Protein AF-A0A2Z7CN98-F1 (afdb_monomer)

Mean predicted aligned error: 12.46 Å

Radius of gyration: 18.29 Å; Cα contacts (8 Å, |Δi|>4): 202; chains: 1; bounding box: 48×43×40 Å

pLDDT: mean 78.6, std 18.87, range [34.75, 95.44]

InterPro domains:
  IPR054722 Retrovirus-related Pol polyprotein from transposon TNT 1-94-like, beta-barrel domain [PF22936] (45-119)

Foldseek 3Di:
DDDPVRVVVVVVVVVVVPPPPPPQPPPPDPPDDDPDDPVNDDFDEDEDQPDPAWEDLDCPQFDPKDADPDQDWDQDSVRDTFGFGIFGWGDDPPPGIGHGYTHTNVDPHTYDHQVSVCVVQCWHWDDDPVDIDTGHDDD

Secondary structure (DSSP, 8-state):
---HHHHHHHHHHHHGGGSS-----------------TTS--PPEEEESS-SS-EES-STT-EEEEE--S--EEE-TTS-EEE--EEEEEEETTTEEEEEEEE-TT--SEEEEHHHHHHHTTEEEEE-SS-EEEEE---

Solvent-accessible surface area (backbone atoms only — not comparable to full-atom values): 8622 Å² total; per-residue (Å²): 132,81,50,74,69,55,51,52,53,51,52,51,57,64,62,62,66,76,53,94,66,76,81,77,73,76,79,83,74,79,86,75,79,73,73,75,51,98,77,82,71,67,78,59,71,41,82,28,78,86,36,83,52,33,37,28,36,60,63,88,72,46,39,82,71,42,76,43,88,56,94,52,63,46,76,44,92,88,72,48,73,45,61,38,57,27,33,16,32,34,76,44,88,99,75,52,70,49,71,66,31,32,24,25,68,89,40,92,57,28,34,39,12,43,62,48,48,30,62,78,64,50,30,45,78,49,82,52,100,89,50,69,50,77,43,74,59,82,129

Nearest PDB structures (foldseek):
  6s1u-assembly1_B  TM=5.711E-01  e=1.730E+00  Mason-Pfizer monkey virus

Organism: NCBI:txid472368

Sequence (139 aa):
MFTPTQYEQIIKLLEHGSSSIEPTVNFAGNAHNATTTPDGSSQPWILDSGANAHITGTSKNLQNLQSCNSNGSVRLPNGQFTHILSAGSLSIPSFCTLQNVLHVPDFKFNLLSISKFTKDHHCSVVFYPDFCFFQDILK

Structure (mmCIF, N/CA/C/O backbone):
data_AF-A0A2Z7CN98-F1
#
_entry.id   AF-A0A2Z7CN98-F1
#
loop_
_atom_site.group_PDB
_atom_site.id
_atom_site.type_symbol
_atom_site.label_atom_id
_atom_site.label_alt_id
_atom_site.label_comp_id
_atom_site.label_asym_id
_atom_site.label_entity_id
_atom_site.label_seq_id
_atom_site.pdbx_PDB_ins_code
_atom_site.Cartn_x
_atom_site.Cartn_y
_atom_site.Cartn_z
_atom_site.occupancy
_atom_site.B_iso_or_equiv
_atom_site.auth_seq_id
_atom_site.auth_comp_id
_atom_site.auth_asym_id
_atom_site.auth_atom_id
_atom_site.pdbx_PDB_model_num
ATOM 1 N N . MET A 1 1 ? -22.925 19.000 -15.857 1.00 68.00 1 MET A N 1
ATOM 2 C CA . MET A 1 1 ? -23.115 19.997 -14.782 1.00 68.00 1 MET A CA 1
ATOM 3 C C . MET A 1 1 ? -24.381 19.611 -14.038 1.00 68.00 1 MET A C 1
ATOM 5 O O . MET A 1 1 ? -25.357 19.295 -14.709 1.00 68.00 1 MET A O 1
ATOM 9 N N . PHE A 1 2 ? -24.347 19.527 -12.708 1.00 83.12 2 PHE A N 1
ATOM 10 C CA . PHE A 1 2 ? -25.536 19.168 -11.932 1.00 83.12 2 PHE A CA 1
ATOM 11 C C . PHE A 1 2 ? -26.589 20.274 -12.027 1.00 83.12 2 PHE A C 1
ATOM 13 O O . PHE A 1 2 ? -26.253 21.455 -12.086 1.00 83.12 2 PHE A O 1
ATOM 20 N N . THR A 1 3 ? -27.859 19.884 -12.065 1.00 94.62 3 THR A N 1
ATOM 21 C CA . THR A 1 3 ? -28.980 20.826 -11.983 1.00 94.62 3 THR A CA 1
ATOM 22 C C . THR A 1 3 ? -29.073 21.425 -10.574 1.00 94.62 3 THR A C 1
ATOM 24 O O . THR A 1 3 ? -28.604 20.800 -9.618 1.00 94.62 3 THR A O 1
ATOM 27 N N . PRO A 1 4 ? -29.722 22.592 -10.403 1.00 91.44 4 PRO A N 1
ATOM 28 C CA . PRO A 1 4 ? -29.952 23.170 -9.077 1.00 91.44 4 PRO A CA 1
ATOM 29 C C . PRO A 1 4 ? -30.621 22.182 -8.110 1.00 91.44 4 PRO A C 1
ATOM 31 O O . PRO A 1 4 ? -30.231 22.070 -6.956 1.00 91.44 4 PRO A O 1
ATOM 34 N N . THR A 1 5 ? -31.561 21.373 -8.603 1.00 91.06 5 THR A N 1
ATOM 35 C CA . THR A 1 5 ? -32.241 20.342 -7.807 1.00 91.06 5 THR A CA 1
ATOM 36 C C . THR A 1 5 ? -31.301 19.217 -7.369 1.00 91.06 5 THR A C 1
ATOM 38 O O . THR A 1 5 ? -31.387 18.755 -6.235 1.00 91.06 5 THR A O 1
ATOM 41 N N . GLN A 1 6 ? -30.384 18.787 -8.241 1.00 88.44 6 GLN A N 1
ATOM 42 C CA . GLN A 1 6 ? -29.378 17.776 -7.898 1.00 88.44 6 GLN A CA 1
ATOM 43 C C . GLN A 1 6 ? -28.376 18.299 -6.863 1.00 88.44 6 GLN A C 1
ATOM 45 O O . GLN A 1 6 ? -27.976 17.550 -5.977 1.00 88.44 6 GLN A O 1
ATOM 50 N N . TYR A 1 7 ? -28.004 19.580 -6.941 1.00 89.19 7 TYR A N 1
ATOM 51 C CA . TYR A 1 7 ? -27.153 20.221 -5.938 1.00 89.19 7 TYR A CA 1
ATOM 52 C C . TYR A 1 7 ? -27.818 20.215 -4.553 1.00 89.19 7 TYR A C 1
ATOM 54 O O . TYR A 1 7 ? -27.220 19.749 -3.587 1.00 89.19 7 TYR A O 1
ATOM 62 N N . GLU A 1 8 ? -29.089 20.611 -4.472 1.00 91.50 8 GLU A N 1
ATOM 63 C CA . GLU A 1 8 ? -29.861 20.592 -3.221 1.00 91.50 8 GLU A CA 1
ATOM 64 C C . GLU A 1 8 ? -30.009 19.181 -2.628 1.00 91.50 8 GLU A C 1
ATOM 66 O O . GLU A 1 8 ? -29.939 18.990 -1.414 1.00 91.50 8 GLU A O 1
ATOM 71 N N . GLN A 1 9 ? -30.177 18.159 -3.474 1.00 85.06 9 GLN A N 1
ATOM 72 C CA . GLN A 1 9 ? -30.220 16.765 -3.020 1.00 85.06 9 GLN A CA 1
ATOM 73 C C . GLN A 1 9 ? -28.883 16.312 -2.416 1.00 85.06 9 GLN A C 1
ATOM 75 O O . GLN A 1 9 ? -28.883 15.602 -1.410 1.00 85.06 9 GLN A O 1
ATOM 80 N N . ILE A 1 10 ? -27.754 16.744 -2.988 1.00 86.19 10 ILE A N 1
ATOM 81 C CA . ILE A 1 10 ? -26.415 16.451 -2.459 1.00 86.19 10 ILE A CA 1
ATOM 82 C C . ILE A 1 10 ? -26.206 17.144 -1.107 1.00 86.19 10 ILE A C 1
ATOM 84 O O . ILE A 1 10 ? -25.745 16.499 -0.169 1.00 86.19 10 ILE A O 1
ATOM 88 N N . ILE A 1 11 ? -26.591 18.418 -0.975 1.00 85.00 11 ILE A N 1
ATOM 89 C CA . ILE A 1 11 ? -26.494 19.154 0.296 1.00 85.00 11 ILE A CA 1
ATOM 90 C C . ILE A 1 11 ? -27.311 18.461 1.393 1.00 85.00 11 ILE A C 1
ATOM 92 O O . ILE A 1 11 ? -26.783 18.195 2.471 1.00 85.00 11 ILE A O 1
ATOM 96 N N . LYS A 1 12 ? -28.543 18.031 1.094 1.00 82.62 12 LYS A N 1
ATOM 97 C CA . LYS A 1 12 ? -29.370 17.287 2.059 1.00 82.62 12 LYS A CA 1
ATOM 98 C C . LYS A 1 12 ? -28.739 15.969 2.508 1.00 82.62 12 LYS A C 1
ATOM 100 O O . LYS A 1 12 ? -28.854 15.627 3.683 1.00 82.62 12 LYS A O 1
ATOM 105 N N . LEU A 1 13 ? -28.072 15.236 1.613 1.00 75.44 13 LEU A N 1
ATOM 106 C CA . LEU A 1 13 ? -27.356 14.000 1.962 1.00 75.44 13 LEU A CA 1
ATOM 107 C C . LEU A 1 13 ? -26.152 14.265 2.878 1.00 75.44 13 LEU A C 1
ATOM 109 O O . LEU A 1 13 ? -25.886 13.468 3.775 1.00 75.44 13 LEU A O 1
ATOM 113 N N . LEU A 1 14 ? -25.451 15.384 2.676 1.00 78.00 14 LEU A N 1
ATOM 114 C CA . LEU A 1 14 ? -24.324 15.799 3.515 1.00 78.00 14 LEU A CA 1
ATOM 115 C C . LEU A 1 14 ? -24.785 16.260 4.908 1.00 78.00 14 LEU A C 1
ATOM 117 O O . LEU A 1 14 ? -24.133 15.949 5.900 1.00 78.00 14 LEU A O 1
ATOM 121 N N . GLU A 1 15 ? -25.928 16.944 5.000 1.00 74.31 15 GLU A N 1
ATOM 122 C CA . GLU A 1 15 ? -26.483 17.453 6.264 1.00 74.31 15 GLU A CA 1
ATOM 123 C C . GLU A 1 15 ? -27.105 16.348 7.141 1.00 74.31 15 GLU A C 1
ATOM 125 O O . GLU A 1 15 ? -26.938 16.351 8.364 1.00 74.31 15 GLU A O 1
ATOM 130 N N . HIS A 1 16 ? -27.767 15.351 6.535 1.00 58.38 16 HIS A N 1
ATOM 131 C CA . HIS A 1 16 ? -28.388 14.225 7.256 1.00 58.38 16 HIS A CA 1
ATOM 132 C C . HIS A 1 16 ? -27.381 13.157 7.730 1.00 58.38 16 HIS A C 1
ATOM 134 O O . HIS A 1 16 ? -27.745 12.275 8.512 1.00 58.38 16 HIS A O 1
ATOM 140 N N . GLY A 1 17 ? -26.104 13.266 7.344 1.00 50.44 17 GLY A N 1
ATOM 141 C CA . GLY A 1 17 ? -25.006 12.443 7.870 1.00 50.44 17 GLY A CA 1
ATOM 142 C C . GLY A 1 17 ? -24.657 12.701 9.346 1.00 50.44 17 GLY A C 1
ATOM 143 O O . GLY A 1 17 ? -23.732 12.084 9.864 1.00 50.44 17 GLY A O 1
ATOM 144 N N . SER A 1 18 ? -25.390 13.592 10.026 1.00 50.78 18 SER A N 1
ATOM 145 C CA . SER A 1 18 ? -25.199 13.953 11.442 1.00 50.78 18 SER A CA 1
ATOM 146 C C . SER A 1 18 ? -26.100 13.175 12.416 1.00 50.78 18 SER A C 1
ATOM 148 O O . SER A 1 18 ? -26.162 13.511 13.598 1.00 50.78 18 SER A O 1
ATOM 150 N N . SER A 1 19 ? -26.816 12.146 11.951 1.00 44.41 19 SER A N 1
ATOM 151 C CA . SER A 1 19 ? -27.414 11.156 12.853 1.00 44.41 19 SER A CA 1
ATOM 152 C C . SER A 1 19 ? -26.356 10.108 13.200 1.00 44.41 19 SER A C 1
ATOM 154 O O . SER A 1 19 ? -25.610 9.670 12.331 1.00 44.41 19 SER A O 1
ATOM 156 N N . SER A 1 20 ? -26.258 9.746 14.479 1.00 48.06 20 SER A N 1
ATOM 157 C CA . SER A 1 20 ? -25.259 8.851 15.081 1.00 48.06 20 SER A CA 1
ATOM 158 C C . SER A 1 20 ? -25.385 7.384 14.641 1.00 48.06 20 SER A C 1
ATOM 160 O O . SER A 1 20 ? -25.428 6.474 15.468 1.00 48.06 20 SER A O 1
ATOM 162 N N . ILE A 1 21 ? -25.476 7.142 13.340 1.00 43.38 21 ILE A N 1
ATOM 163 C CA . ILE A 1 21 ? -25.206 5.849 12.740 1.00 43.38 21 ILE A CA 1
ATOM 164 C C . ILE A 1 21 ? -23.758 5.957 12.292 1.00 43.38 21 ILE A C 1
ATOM 166 O O . ILE A 1 21 ? -23.453 6.649 11.321 1.00 43.38 21 ILE A O 1
ATOM 170 N N . GLU A 1 22 ? -22.859 5.344 13.063 1.00 41.41 22 GLU A N 1
ATOM 171 C CA . GLU A 1 22 ? -21.460 5.235 12.669 1.00 41.41 22 GLU A CA 1
ATOM 172 C C . GLU A 1 22 ? -21.396 4.789 11.204 1.00 41.41 22 GLU A C 1
ATOM 174 O O . GLU A 1 22 ? -22.068 3.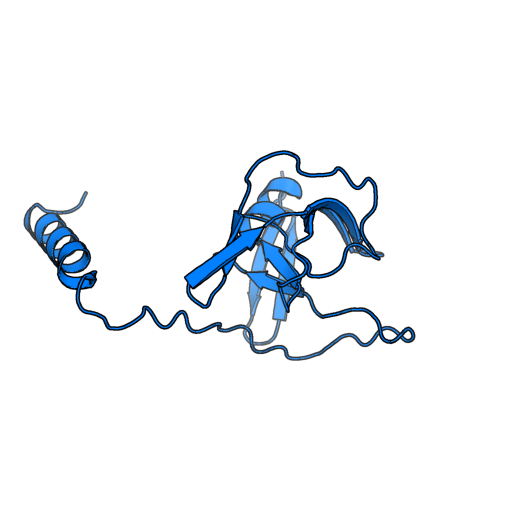811 10.844 1.00 41.41 22 GLU A O 1
ATOM 179 N N . PRO A 1 23 ? -20.631 5.481 10.339 1.00 35.59 23 PRO A N 1
ATOM 180 C CA . PRO A 1 23 ? -20.412 4.999 8.994 1.00 35.59 23 PRO A CA 1
ATOM 181 C C . PRO A 1 23 ? -19.699 3.663 9.150 1.00 35.59 23 PRO A C 1
ATOM 183 O O . PRO A 1 23 ? -18.506 3.610 9.444 1.00 35.59 23 PRO A O 1
ATOM 186 N N . THR A 1 24 ? -20.448 2.572 9.008 1.00 38.88 24 THR A N 1
ATOM 187 C CA . THR A 1 24 ? -19.867 1.241 8.960 1.00 38.88 24 THR A CA 1
ATOM 188 C C . THR A 1 24 ? -19.106 1.191 7.645 1.00 38.88 24 THR A C 1
ATOM 190 O O . THR A 1 24 ? -19.662 0.909 6.585 1.00 38.88 24 THR A O 1
ATOM 193 N N . VAL A 1 25 ? -17.829 1.564 7.695 1.00 34.97 25 VAL A N 1
ATOM 194 C CA . VAL A 1 25 ? -16.880 1.285 6.629 1.00 34.97 25 VAL A CA 1
ATOM 195 C C . VAL A 1 25 ? -16.717 -0.226 6.610 1.00 34.97 25 VAL A C 1
ATOM 197 O O . VAL A 1 25 ? -15.947 -0.802 7.375 1.00 34.97 25 VAL A O 1
ATOM 200 N N . ASN A 1 26 ? -17.517 -0.885 5.774 1.00 37.00 26 ASN A N 1
ATOM 201 C CA . ASN A 1 26 ? -17.345 -2.296 5.480 1.00 37.00 26 ASN A CA 1
ATOM 202 C C . ASN A 1 26 ? -15.958 -2.450 4.859 1.00 37.00 26 ASN A C 1
ATOM 204 O O . ASN A 1 26 ? -15.741 -2.106 3.698 1.00 37.00 26 ASN A O 1
ATOM 208 N N . PHE A 1 27 ? -15.003 -2.929 5.650 1.00 44.50 27 PHE A N 1
ATOM 209 C CA . PHE A 1 27 ? -13.733 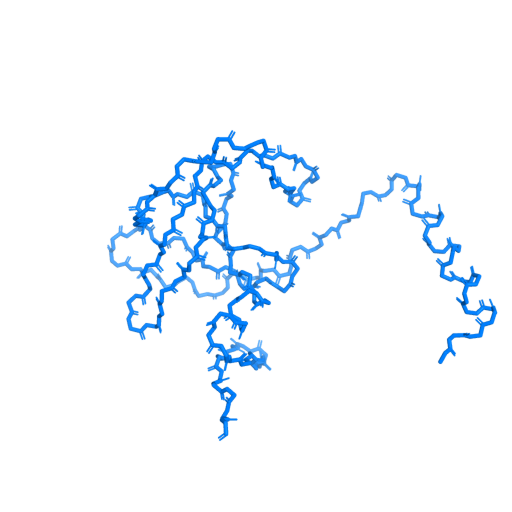-3.387 5.129 1.00 44.50 27 PHE A CA 1
ATOM 210 C C . PHE A 1 27 ? -14.019 -4.594 4.230 1.00 44.50 27 PHE A C 1
ATOM 212 O O . PHE A 1 27 ? -14.213 -5.708 4.707 1.00 44.50 27 PHE A O 1
ATOM 219 N N . ALA A 1 28 ? -14.083 -4.366 2.920 1.00 40.44 28 ALA A N 1
ATOM 220 C CA . ALA A 1 28 ? -14.288 -5.408 1.918 1.00 40.44 28 ALA A CA 1
ATOM 221 C C . ALA A 1 28 ? -12.986 -6.174 1.604 1.00 40.44 28 ALA A C 1
ATOM 223 O O . ALA A 1 28 ? -12.792 -6.653 0.491 1.00 40.44 28 ALA A O 1
ATOM 224 N N . GLY A 1 29 ? -12.058 -6.267 2.561 1.00 41.22 29 GLY A N 1
ATOM 225 C CA . GLY A 1 29 ? -10.836 -7.045 2.408 1.00 41.22 29 GLY A CA 1
ATOM 226 C C . GLY A 1 29 ? -11.064 -8.463 2.902 1.00 41.22 29 GLY A C 1
ATOM 227 O O . GLY A 1 29 ? -10.786 -8.787 4.054 1.00 41.22 29 GLY A O 1
ATOM 228 N N . ASN A 1 30 ? -11.577 -9.322 2.030 1.00 44.56 30 ASN A N 1
ATOM 229 C CA . ASN A 1 30 ? -11.600 -10.749 2.304 1.00 44.56 30 ASN A CA 1
ATOM 230 C C . ASN A 1 30 ? -10.198 -11.292 1.966 1.00 44.56 30 ASN A C 1
ATOM 232 O O . ASN A 1 30 ? -9.813 -11.370 0.800 1.00 44.56 30 ASN A O 1
ATOM 236 N N . ALA A 1 31 ? -9.379 -11.554 2.991 1.00 46.34 31 ALA A N 1
ATOM 237 C CA . ALA A 1 31 ? -7.991 -11.990 2.831 1.00 46.34 31 ALA A CA 1
ATOM 238 C C . ALA A 1 31 ? -7.942 -13.464 2.399 1.00 46.34 31 ALA A C 1
ATOM 240 O O . ALA A 1 31 ? -7.747 -14.367 3.212 1.00 46.34 31 ALA A O 1
ATOM 241 N N . HIS A 1 32 ? -8.165 -13.718 1.115 1.00 42.19 32 HIS A N 1
ATOM 242 C CA . HIS A 1 32 ? -8.002 -15.041 0.528 1.00 42.19 32 HIS A CA 1
ATOM 243 C C . HIS A 1 32 ? -6.574 -15.182 0.007 1.00 42.19 32 HIS A C 1
ATOM 245 O O . HIS A 1 32 ? -6.108 -14.348 -0.762 1.00 42.19 32 HIS A O 1
ATOM 251 N N . ASN A 1 33 ? -5.907 -16.256 0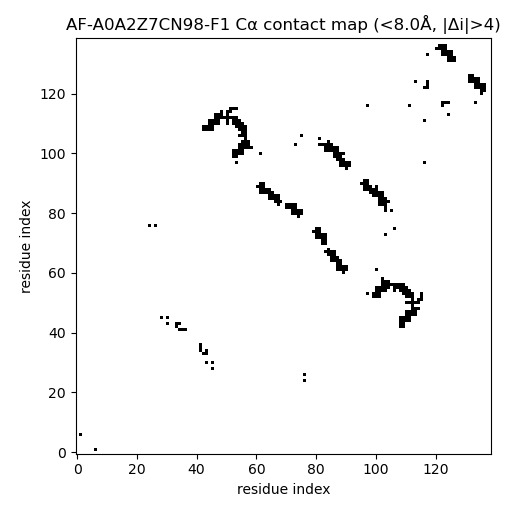.431 1.00 40.41 33 ASN A N 1
ATOM 252 C CA . ASN A 1 33 ? -4.544 -16.651 0.066 1.00 40.41 33 ASN A CA 1
ATOM 253 C C . ASN A 1 33 ? -3.444 -15.801 0.716 1.00 40.41 33 ASN A C 1
ATOM 255 O O . ASN A 1 33 ? -2.787 -14.967 0.096 1.00 40.41 33 ASN A O 1
ATOM 259 N N . ALA A 1 34 ? -3.194 -16.086 1.995 1.00 42.50 34 ALA A N 1
ATOM 260 C CA . ALA A 1 34 ? -1.929 -15.747 2.625 1.00 42.50 34 ALA A CA 1
ATOM 261 C C . ALA A 1 34 ? -0.798 -16.517 1.924 1.00 42.50 34 ALA A C 1
ATOM 263 O O . ALA A 1 34 ? -0.714 -17.740 2.033 1.00 42.50 34 ALA A O 1
ATOM 264 N N . THR A 1 35 ? 0.091 -15.813 1.226 1.00 38.72 35 THR A N 1
ATOM 265 C CA . THR A 1 35 ? 1.377 -16.381 0.815 1.00 38.72 35 THR A CA 1
ATOM 266 C C . THR A 1 35 ? 2.231 -16.524 2.071 1.00 38.72 35 THR A C 1
ATOM 268 O O . THR A 1 35 ? 2.946 -15.603 2.464 1.00 38.72 35 THR A O 1
ATOM 271 N N . THR A 1 36 ? 2.114 -17.661 2.757 1.00 34.75 36 THR A N 1
ATOM 272 C CA . THR A 1 36 ? 3.002 -18.013 3.865 1.00 34.75 36 THR A CA 1
ATOM 273 C C . THR A 1 36 ? 4.410 -18.171 3.312 1.00 34.75 36 THR A C 1
ATOM 275 O O . THR A 1 36 ? 4.721 -19.166 2.657 1.00 34.75 36 THR A O 1
ATOM 278 N N . THR A 1 37 ? 5.269 -17.183 3.554 1.00 41.94 37 THR A N 1
ATOM 279 C CA . THR A 1 37 ? 6.709 -17.393 3.432 1.00 41.94 37 THR A CA 1
ATOM 280 C C . THR A 1 37 ? 7.149 -18.373 4.532 1.00 41.94 37 THR A C 1
ATOM 282 O O . THR A 1 37 ? 6.566 -18.355 5.621 1.00 41.94 37 THR A O 1
ATOM 285 N N . PRO A 1 38 ? 8.164 -19.227 4.293 1.00 41.69 38 PRO A N 1
ATOM 286 C CA . PRO A 1 38 ? 8.618 -20.244 5.255 1.00 41.69 38 PRO A CA 1
ATOM 287 C C . PRO A 1 38 ? 9.030 -19.695 6.632 1.00 41.69 38 PRO A C 1
ATOM 289 O O . PRO A 1 38 ? 9.155 -20.458 7.581 1.00 41.69 38 PRO A O 1
ATOM 292 N N . ASP A 1 39 ? 9.219 -18.377 6.740 1.00 44.69 39 ASP A N 1
ATOM 293 C CA . ASP A 1 39 ? 9.744 -17.674 7.913 1.00 44.69 39 ASP A CA 1
ATOM 294 C C . ASP A 1 39 ? 8.652 -17.102 8.847 1.00 44.69 39 ASP A C 1
ATOM 296 O O . ASP A 1 39 ? 8.933 -16.316 9.750 1.00 44.69 39 ASP A O 1
ATOM 300 N N . GLY A 1 40 ? 7.376 -17.441 8.611 1.00 46.03 40 GLY A N 1
ATOM 301 C CA . GLY A 1 40 ? 6.266 -17.156 9.532 1.00 46.03 40 GLY A CA 1
ATOM 302 C C . GLY A 1 40 ? 5.955 -15.674 9.800 1.00 46.03 40 GLY A C 1
ATOM 303 O O . GLY A 1 40 ? 5.211 -15.376 10.732 1.00 46.03 40 GLY A O 1
ATOM 304 N N . SER A 1 41 ? 6.507 -14.733 9.024 1.00 52.34 41 SER A N 1
ATOM 305 C CA . SER A 1 41 ? 6.543 -13.309 9.406 1.00 52.34 41 SER A CA 1
ATOM 306 C C . SER A 1 41 ? 5.949 -12.313 8.401 1.00 52.34 41 SER A C 1
ATOM 308 O O . SER A 1 41 ? 5.938 -11.114 8.682 1.00 52.34 41 SER A O 1
ATOM 310 N N . SER A 1 42 ? 5.409 -12.754 7.260 1.00 61.72 42 SER A N 1
ATOM 311 C CA . SER A 1 42 ? 4.801 -11.830 6.290 1.00 61.72 42 SER A CA 1
ATOM 312 C C . SER A 1 42 ? 3.285 -11.747 6.473 1.00 61.72 42 SER A C 1
ATOM 314 O O . SER A 1 42 ? 2.552 -12.654 6.081 1.00 61.72 42 SER A O 1
ATOM 316 N N . GLN A 1 43 ? 2.800 -10.660 7.079 1.00 71.31 43 GLN A N 1
ATOM 317 C CA . GLN A 1 43 ? 1.371 -10.344 7.039 1.00 71.31 43 GLN A CA 1
ATOM 318 C C . GLN A 1 43 ? 0.955 -9.950 5.609 1.00 71.31 43 GLN A C 1
ATOM 320 O O . GLN A 1 43 ? 1.672 -9.174 4.965 1.00 71.31 43 GLN A O 1
ATOM 325 N N . PRO A 1 44 ? -0.198 -10.439 5.111 1.00 81.25 44 PRO A N 1
ATOM 326 C CA . PRO A 1 44 ? -0.659 -10.129 3.763 1.00 81.25 44 PRO A CA 1
ATOM 327 C C . PRO A 1 44 ? -0.918 -8.627 3.590 1.00 81.25 44 PRO A C 1
ATOM 329 O O . PRO A 1 44 ? -1.299 -7.932 4.535 1.00 81.25 44 PRO A O 1
ATOM 332 N N . TRP A 1 45 ? -0.715 -8.142 2.364 1.00 88.12 45 TRP A N 1
ATOM 333 C CA . TRP A 1 45 ? -1.042 -6.776 1.962 1.00 88.12 45 TRP A CA 1
ATOM 334 C C . TRP A 1 45 ? -2.454 -6.729 1.398 1.00 88.12 45 TRP A C 1
ATOM 336 O O . TRP A 1 45 ? -2.782 -7.465 0.470 1.00 88.12 45 TRP A O 1
ATOM 346 N N . ILE A 1 46 ? -3.274 -5.836 1.936 1.00 91.31 46 ILE A N 1
ATOM 347 C CA . ILE A 1 46 ? -4.577 -5.506 1.371 1.00 91.31 46 ILE A CA 1
ATOM 348 C C . ILE A 1 46 ? -4.399 -4.360 0.387 1.00 91.31 46 ILE A C 1
ATOM 350 O O . ILE A 1 46 ? -3.835 -3.319 0.724 1.00 91.31 46 ILE A O 1
ATOM 354 N N . LEU A 1 47 ? -4.898 -4.551 -0.829 1.00 92.88 47 LEU A N 1
ATOM 355 C CA . LEU A 1 47 ? -4.979 -3.493 -1.820 1.00 92.88 47 LEU A CA 1
ATOM 356 C C . LEU A 1 47 ? -6.179 -2.610 -1.481 1.00 92.88 47 LEU A C 1
ATOM 358 O O . LEU A 1 47 ? -7.311 -3.085 -1.449 1.00 92.88 47 LEU A O 1
ATOM 362 N N . ASP A 1 48 ? -5.923 -1.332 -1.229 1.00 91.38 48 ASP A N 1
ATOM 363 C CA . ASP A 1 48 ? -6.935 -0.388 -0.770 1.00 91.38 48 ASP A CA 1
ATOM 364 C C . ASP A 1 48 ? -6.962 0.849 -1.679 1.00 91.38 48 ASP A C 1
ATOM 366 O O . ASP A 1 48 ? -5.983 1.594 -1.803 1.00 91.38 48 ASP A O 1
ATOM 370 N N . SER A 1 49 ? -8.097 1.063 -2.350 1.00 92.19 49 SER A N 1
ATOM 371 C CA . SER A 1 49 ? -8.336 2.245 -3.185 1.00 92.19 49 SER A CA 1
ATOM 372 C C . SER A 1 49 ? -8.669 3.493 -2.365 1.00 92.19 49 SER A C 1
ATOM 374 O O . SER A 1 49 ? -8.501 4.602 -2.867 1.00 92.19 49 SER A O 1
ATOM 376 N N . GLY A 1 50 ? -9.148 3.324 -1.128 1.00 89.38 50 GLY A N 1
ATOM 377 C CA . GLY A 1 50 ? -9.446 4.399 -0.183 1.00 89.38 50 GLY A CA 1
ATOM 378 C C . GLY A 1 50 ? -8.226 4.869 0.613 1.00 89.38 50 GLY A C 1
ATOM 379 O O . GLY A 1 50 ? -8.225 5.986 1.130 1.00 89.38 50 GLY A O 1
ATOM 380 N N . ALA A 1 51 ? -7.163 4.064 0.677 1.00 89.06 51 ALA A N 1
ATOM 381 C CA . ALA A 1 51 ? -5.909 4.460 1.304 1.00 89.06 51 ALA A CA 1
ATOM 382 C C . ALA A 1 51 ? -5.144 5.485 0.450 1.00 89.06 51 ALA A C 1
ATOM 384 O O . ALA A 1 51 ? -4.970 5.327 -0.763 1.00 89.06 51 ALA A O 1
ATOM 385 N N . ASN A 1 52 ? -4.601 6.512 1.103 1.00 88.62 52 ASN A N 1
ATOM 386 C CA . ASN A 1 52 ? -3.734 7.524 0.487 1.00 88.62 52 ASN A CA 1
ATOM 387 C C . ASN A 1 52 ? -2.229 7.226 0.650 1.00 88.62 52 ASN A C 1
ATOM 389 O O . ASN A 1 52 ? -1.403 7.866 -0.001 1.00 88.62 52 ASN A O 1
ATOM 393 N N . ALA A 1 53 ? -1.873 6.268 1.507 1.00 91.50 53 ALA A N 1
ATOM 394 C CA . ALA A 1 53 ? -0.503 5.895 1.828 1.00 91.50 53 ALA A CA 1
ATOM 395 C C . ALA A 1 53 ? -0.368 4.377 1.993 1.00 91.50 53 ALA A C 1
ATOM 397 O O . ALA A 1 53 ? -1.341 3.682 2.288 1.00 91.50 53 ALA A O 1
ATOM 398 N N . HIS A 1 54 ? 0.849 3.864 1.809 1.00 93.81 54 HIS A N 1
ATOM 399 C CA . HIS A 1 54 ? 1.176 2.494 2.196 1.00 93.81 54 HIS A CA 1
ATOM 400 C C . HIS A 1 54 ? 1.365 2.439 3.713 1.00 93.81 54 HIS A C 1
ATOM 402 O O . HIS A 1 54 ? 2.048 3.305 4.260 1.00 93.81 54 HIS A O 1
ATOM 408 N N . ILE A 1 55 ? 0.785 1.448 4.389 1.00 92.50 55 ILE A N 1
ATOM 409 C CA . ILE A 1 55 ? 0.822 1.340 5.856 1.00 92.50 55 ILE A CA 1
ATOM 410 C C . ILE A 1 55 ? 1.242 -0.067 6.260 1.00 92.50 55 ILE A C 1
ATOM 412 O O . ILE A 1 55 ? 0.793 -1.046 5.670 1.00 92.50 55 ILE A O 1
ATOM 416 N N . THR A 1 56 ? 2.082 -0.169 7.284 1.00 91.88 56 THR A N 1
ATOM 417 C CA . THR A 1 56 ? 2.428 -1.435 7.925 1.00 91.88 56 THR A CA 1
ATOM 418 C C . THR A 1 56 ? 2.450 -1.303 9.443 1.00 91.88 56 THR A C 1
ATOM 420 O O . THR A 1 56 ? 2.866 -0.280 9.989 1.00 91.88 56 THR A O 1
ATOM 423 N N . GLY A 1 57 ? 2.045 -2.375 10.124 1.00 90.12 57 GLY A N 1
ATOM 424 C CA . GLY A 1 57 ? 2.170 -2.512 11.575 1.00 90.12 57 GLY A CA 1
ATOM 425 C C . GLY A 1 57 ? 3.591 -2.804 12.058 1.00 90.12 57 GLY A C 1
ATOM 426 O O . GLY A 1 57 ? 3.836 -2.826 13.260 1.00 90.12 57 GLY A O 1
ATOM 427 N N . THR A 1 58 ? 4.542 -3.068 11.152 1.00 88.75 58 THR A N 1
ATOM 428 C CA . THR A 1 58 ? 5.896 -3.477 11.537 1.00 88.75 58 THR A CA 1
ATOM 429 C C . THR A 1 58 ? 6.991 -2.769 10.752 1.00 88.75 58 THR A C 1
ATOM 431 O O . THR A 1 58 ? 6.980 -2.704 9.528 1.00 88.75 58 THR A O 1
ATOM 434 N N . SER A 1 59 ? 8.008 -2.294 11.466 1.00 90.12 59 SER A N 1
ATOM 435 C CA . SER A 1 59 ? 9.221 -1.730 10.873 1.00 90.12 59 SER A CA 1
ATOM 436 C C . SER A 1 59 ? 10.243 -2.779 10.428 1.00 90.12 59 SER A C 1
ATOM 438 O O . SER A 1 59 ? 11.202 -2.416 9.755 1.00 90.12 59 SER A O 1
ATOM 440 N N .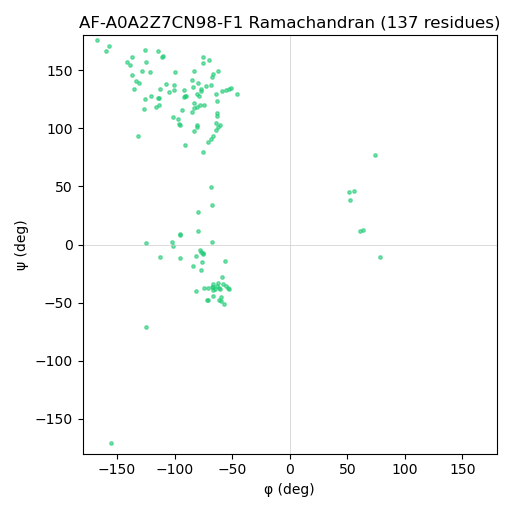 LYS A 1 60 ? 10.065 -4.065 10.776 1.00 89.50 60 LYS A N 1
ATOM 441 C CA . LYS A 1 60 ? 11.092 -5.117 10.610 1.00 89.50 60 LYS A CA 1
ATOM 442 C C . LYS A 1 60 ? 11.618 -5.257 9.181 1.00 89.50 60 LYS A C 1
ATOM 444 O O . LYS A 1 60 ? 12.797 -5.528 8.996 1.00 89.50 60 LYS A O 1
ATOM 449 N N . ASN A 1 61 ? 10.744 -5.069 8.195 1.00 85.50 61 ASN A N 1
ATOM 450 C CA . ASN A 1 61 ? 11.075 -5.228 6.778 1.00 85.50 61 ASN A CA 1
ATOM 451 C C . ASN A 1 61 ? 11.317 -3.887 6.068 1.00 85.50 61 ASN A C 1
ATOM 453 O O . ASN A 1 61 ? 11.609 -3.867 4.873 1.00 85.50 61 ASN A O 1
ATOM 457 N N . LEU A 1 62 ? 11.178 -2.765 6.781 1.00 91.56 62 LEU A N 1
ATOM 458 C CA . LEU A 1 62 ? 11.428 -1.448 6.216 1.00 91.56 62 LEU A CA 1
ATOM 459 C C . LEU A 1 62 ? 12.929 -1.169 6.175 1.00 91.56 62 LEU A C 1
ATOM 461 O O . LEU A 1 62 ? 13.678 -1.453 7.105 1.00 91.56 62 LEU A O 1
ATOM 465 N N . GLN A 1 63 ? 13.351 -0.565 5.078 1.00 93.50 63 GLN A N 1
ATOM 466 C CA . GLN A 1 63 ? 14.690 -0.044 4.855 1.00 93.50 63 GLN A CA 1
ATOM 467 C C . GLN A 1 63 ? 14.633 1.485 4.844 1.00 93.50 63 GLN A C 1
ATOM 469 O O . GLN A 1 63 ? 13.561 2.067 4.674 1.00 93.50 63 GLN A O 1
ATOM 474 N N . ASN A 1 64 ? 15.784 2.141 5.010 1.00 93.19 64 ASN A N 1
ATOM 475 C CA . ASN A 1 64 ? 15.897 3.605 4.974 1.00 93.19 64 ASN A CA 1
ATOM 476 C C . ASN A 1 64 ? 14.904 4.317 5.912 1.00 93.19 64 ASN A C 1
ATOM 478 O O . ASN A 1 64 ? 14.341 5.349 5.551 1.00 93.19 64 ASN A O 1
ATOM 482 N N . LEU A 1 65 ? 14.662 3.752 7.102 1.00 92.50 65 LEU A N 1
ATOM 483 C CA . LEU A 1 65 ? 13.705 4.313 8.052 1.00 92.50 65 LEU A CA 1
ATOM 484 C C . LEU A 1 65 ? 14.084 5.742 8.442 1.00 92.50 65 LEU A C 1
ATOM 486 O O . LEU A 1 65 ? 15.221 6.021 8.818 1.00 92.50 65 LEU A O 1
ATOM 490 N N . GLN A 1 66 ? 13.093 6.620 8.400 1.00 89.75 66 GLN A N 1
ATOM 491 C CA . GLN A 1 66 ? 13.147 7.988 8.885 1.00 89.75 66 GLN A CA 1
ATOM 492 C C . GLN A 1 66 ? 12.073 8.153 9.956 1.00 89.75 66 GLN A C 1
ATOM 494 O O . GLN A 1 66 ? 10.906 7.826 9.723 1.00 89.75 66 GLN A O 1
ATOM 499 N N . SER A 1 67 ? 12.452 8.647 11.133 1.00 87.25 67 SER A N 1
ATOM 500 C CA . SER A 1 67 ? 11.483 8.990 12.175 1.00 87.25 67 SER A CA 1
ATOM 501 C C . SER A 1 67 ? 10.585 10.124 11.690 1.00 87.25 67 SER A C 1
ATOM 503 O O . SER A 1 67 ? 11.068 11.154 11.215 1.00 87.25 67 SER A O 1
ATOM 505 N N . CYS A 1 68 ? 9.272 9.948 11.819 1.00 79.12 68 CYS A N 1
ATOM 506 C CA . CYS A 1 68 ? 8.329 11.020 11.537 1.00 79.12 68 CYS A CA 1
ATOM 507 C C . CYS A 1 68 ? 8.222 11.902 12.782 1.00 79.12 68 CYS A C 1
ATOM 509 O O . CYS A 1 68 ? 7.492 11.596 13.714 1.00 79.12 68 CYS A O 1
ATOM 511 N N . ASN A 1 69 ? 8.962 13.013 12.789 1.00 66.62 69 ASN A N 1
ATOM 512 C CA . ASN A 1 69 ? 8.889 14.014 13.862 1.00 66.62 69 ASN A CA 1
ATOM 513 C C . ASN A 1 69 ? 7.649 14.922 13.746 1.00 66.62 69 ASN A C 1
ATOM 515 O O . ASN A 1 69 ? 7.437 15.793 14.586 1.00 66.62 69 ASN A O 1
ATOM 519 N N . SER A 1 70 ? 6.863 14.779 12.676 1.00 57.22 70 SER A N 1
ATOM 520 C CA . SER A 1 70 ? 5.612 15.506 12.491 1.00 57.22 70 SER A CA 1
ATOM 521 C C . SER A 1 70 ? 4.469 14.800 13.223 1.00 57.22 70 SER A C 1
ATOM 523 O O . SER A 1 70 ? 4.436 13.575 13.294 1.00 57.22 70 SER A O 1
ATOM 525 N N . ASN A 1 71 ? 3.483 15.569 13.699 1.00 61.78 71 ASN A N 1
ATOM 526 C CA . ASN A 1 71 ? 2.229 15.084 14.306 1.00 61.78 71 ASN A CA 1
ATOM 527 C C . ASN A 1 71 ? 1.305 14.366 13.291 1.00 61.78 71 ASN A C 1
ATOM 529 O O . ASN A 1 71 ? 0.082 14.504 13.337 1.00 61.78 71 ASN A O 1
ATOM 533 N N . GLY A 1 72 ? 1.877 13.659 12.316 1.00 68.88 72 GLY A N 1
ATOM 534 C CA . GLY A 1 72 ? 1.139 12.882 11.340 1.00 68.88 72 GLY A CA 1
ATOM 535 C C . GLY A 1 72 ? 0.378 11.767 12.046 1.00 68.88 72 GLY A C 1
ATOM 536 O O . GLY A 1 72 ? 0.961 10.949 12.758 1.00 68.88 72 GLY A O 1
ATOM 537 N N . SER A 1 73 ? -0.934 11.739 11.839 1.00 76.44 73 SER A N 1
ATOM 538 C CA . SER A 1 73 ? -1.800 10.685 12.346 1.00 76.44 73 SER A CA 1
ATOM 539 C C . SER A 1 73 ? -2.522 9.999 11.198 1.00 76.44 73 SER A C 1
ATOM 541 O O . SER A 1 73 ? -2.819 10.602 10.164 1.00 76.44 73 SER A O 1
ATOM 543 N N . VAL A 1 74 ? -2.792 8.714 11.386 1.00 77.06 74 VAL A N 1
ATOM 544 C CA . VAL A 1 74 ? -3.637 7.922 10.499 1.00 77.06 74 VAL A CA 1
ATOM 545 C C . VAL A 1 74 ? -4.970 7.722 11.193 1.00 77.06 74 VAL A C 1
ATOM 547 O O . VAL A 1 74 ? -5.014 7.312 12.353 1.00 77.06 74 VAL A O 1
ATOM 550 N N . ARG A 1 75 ? -6.060 7.983 10.471 1.00 80.81 75 ARG A N 1
ATOM 551 C CA . ARG A 1 75 ? -7.399 7.612 10.919 1.00 80.81 75 ARG A CA 1
ATOM 552 C C . ARG A 1 75 ? -7.629 6.133 10.626 1.00 80.81 75 ARG A C 1
ATOM 554 O O . ARG A 1 75 ? -7.595 5.708 9.475 1.00 80.81 75 ARG A O 1
ATOM 561 N N . LEU A 1 76 ? -7.848 5.363 11.677 1.00 73.88 76 LEU A N 1
ATOM 562 C CA . LEU A 1 76 ? -8.168 3.947 11.628 1.00 73.88 76 LEU A CA 1
ATOM 563 C C . LEU A 1 76 ? -9.626 3.718 11.191 1.00 73.88 76 LEU A C 1
ATOM 565 O O . LEU A 1 76 ? -10.467 4.610 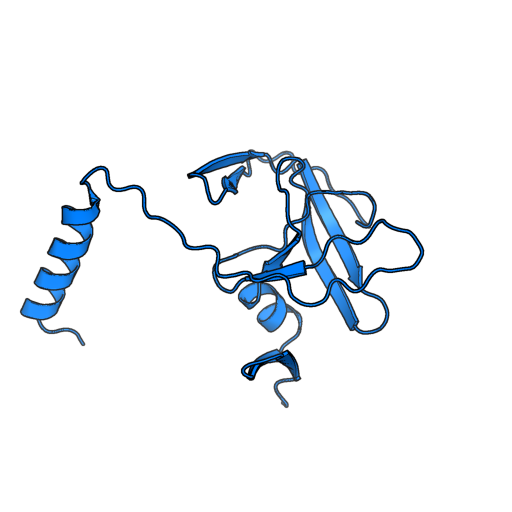11.343 1.00 73.88 76 LEU A O 1
ATOM 569 N N . PRO A 1 77 ? -9.966 2.499 10.727 1.00 63.94 77 PRO A N 1
ATOM 570 C CA . PRO A 1 77 ? -11.343 2.142 10.374 1.00 63.94 77 PRO A CA 1
ATOM 571 C C . PRO A 1 77 ? -12.345 2.286 11.527 1.00 63.94 77 PRO A C 1
ATOM 573 O O . PRO A 1 77 ? -13.510 2.572 11.292 1.00 63.94 77 PRO A O 1
ATOM 576 N N . ASN A 1 78 ? -11.891 2.139 12.776 1.00 70.25 78 ASN A N 1
ATOM 577 C CA . ASN A 1 78 ? -12.710 2.341 13.979 1.00 70.25 78 ASN A CA 1
ATOM 578 C C . ASN A 1 78 ? -12.888 3.827 14.358 1.00 70.25 78 ASN A C 1
ATOM 580 O O . ASN A 1 78 ? -13.274 4.135 15.482 1.00 70.25 78 ASN A O 1
ATOM 584 N N . GLY A 1 79 ? -12.507 4.751 13.473 1.00 72.75 79 GLY A N 1
ATOM 585 C CA . GLY A 1 79 ? -12.610 6.190 13.687 1.00 72.75 79 GLY A CA 1
ATOM 586 C C . GLY A 1 79 ? -11.519 6.798 14.570 1.00 72.75 79 GLY A C 1
ATOM 587 O O . GLY A 1 79 ? -11.401 8.023 14.580 1.00 72.75 79 GLY A O 1
ATOM 588 N N . GLN A 1 80 ? -10.702 5.994 15.258 1.00 78.31 80 GLN A N 1
ATOM 589 C CA . GLN A 1 80 ? -9.617 6.505 16.096 1.00 78.31 80 GLN A CA 1
ATOM 590 C C . GLN A 1 80 ? -8.427 6.979 15.268 1.00 78.31 80 GLN A C 1
ATOM 592 O O . GLN A 1 80 ? -8.197 6.518 14.153 1.00 78.31 80 GLN A O 1
ATOM 597 N N . PHE A 1 81 ? -7.635 7.881 15.837 1.00 81.81 81 PHE A N 1
ATOM 598 C CA . PHE A 1 81 ? -6.370 8.308 15.257 1.00 81.81 81 PHE A CA 1
ATOM 599 C C . PHE A 1 81 ? -5.218 7.601 15.961 1.00 81.81 81 PHE A C 1
ATOM 601 O O . PHE A 1 81 ? -5.200 7.500 17.184 1.00 81.81 81 PHE A O 1
ATOM 608 N N . THR A 1 82 ? -4.245 7.141 15.186 1.00 82.50 82 THR A N 1
ATOM 609 C CA . THR A 1 82 ? -2.986 6.594 15.701 1.00 82.50 82 THR A CA 1
ATOM 610 C C . THR A 1 82 ? -1.806 7.336 15.086 1.00 82.50 82 THR A C 1
ATOM 612 O O . THR A 1 82 ? -1.926 7.967 14.030 1.00 82.50 82 THR A O 1
ATOM 615 N N . HIS A 1 83 ? -0.674 7.298 15.775 1.00 84.62 83 HIS A N 1
ATOM 616 C CA . HIS A 1 83 ? 0.518 8.043 15.405 1.00 84.62 83 HIS A CA 1
ATOM 617 C C . HIS A 1 83 ? 1.356 7.273 14.387 1.00 84.62 83 HIS A C 1
ATOM 619 O O . HIS A 1 83 ? 1.537 6.058 14.479 1.00 84.62 83 HIS A O 1
ATOM 625 N N . ILE A 1 84 ? 1.916 8.012 13.435 1.00 89.31 84 ILE A N 1
ATOM 626 C CA . ILE A 1 84 ? 2.936 7.501 12.525 1.00 89.31 84 ILE A CA 1
ATOM 627 C C . ILE A 1 84 ? 4.279 7.597 13.245 1.00 89.31 84 ILE A C 1
ATOM 629 O O . ILE A 1 84 ? 4.723 8.696 13.565 1.00 89.31 84 ILE A O 1
ATOM 633 N N . LEU A 1 85 ? 4.942 6.467 13.493 1.00 88.56 85 LEU A N 1
ATOM 634 C CA . LEU A 1 85 ? 6.252 6.486 14.157 1.00 88.56 85 LEU A CA 1
ATOM 635 C C . LEU A 1 85 ? 7.388 6.799 13.184 1.00 88.56 85 LEU A C 1
ATOM 637 O O . LEU A 1 85 ? 8.342 7.507 13.507 1.00 88.56 85 LEU A O 1
ATOM 641 N N . SER A 1 86 ? 7.308 6.237 11.986 1.00 91.12 86 SER A N 1
ATOM 642 C CA . SER A 1 86 ? 8.362 6.350 10.988 1.00 91.12 86 SER A CA 1
ATOM 643 C C . SER A 1 86 ? 7.831 6.063 9.592 1.00 91.12 86 SER A C 1
ATOM 645 O O . SER A 1 86 ? 6.733 5.533 9.420 1.00 91.12 86 SER A O 1
ATOM 647 N N . ALA A 1 87 ? 8.629 6.404 8.589 1.00 93.38 87 ALA A N 1
ATOM 648 C CA . ALA A 1 87 ? 8.413 6.007 7.209 1.00 93.38 87 ALA A CA 1
ATOM 649 C C . ALA A 1 87 ? 9.688 5.378 6.644 1.00 93.38 87 ALA A C 1
ATOM 651 O O . ALA A 1 87 ? 10.792 5.734 7.051 1.00 93.38 87 ALA A O 1
ATOM 652 N N . GLY A 1 88 ? 9.548 4.445 5.710 1.00 94.38 88 GLY A N 1
ATOM 653 C CA . GLY A 1 88 ? 10.684 3.816 5.043 1.00 94.38 88 GLY A CA 1
ATOM 654 C C . GLY A 1 88 ? 10.326 3.276 3.667 1.00 94.38 88 GLY A C 1
ATOM 655 O O . GLY A 1 88 ? 9.241 3.520 3.139 1.00 94.38 88 GLY A O 1
ATOM 656 N N . SER A 1 89 ? 11.248 2.525 3.082 1.00 94.94 89 SER A N 1
ATOM 657 C CA . SER A 1 89 ? 11.059 1.814 1.820 1.00 94.94 89 SER A CA 1
ATOM 658 C C . SER A 1 89 ? 10.943 0.313 2.069 1.00 94.94 89 SER A C 1
ATOM 660 O O . SER A 1 89 ? 11.721 -0.232 2.849 1.00 94.94 89 SER A O 1
ATOM 662 N N . LEU A 1 90 ? 10.028 -0.370 1.386 1.00 93.56 90 LEU A N 1
ATOM 663 C CA . LEU A 1 90 ? 9.880 -1.824 1.459 1.00 93.56 90 LEU A CA 1
ATOM 664 C C . LEU A 1 90 ? 10.177 -2.450 0.100 1.00 93.56 90 LEU A C 1
ATOM 666 O O . LEU A 1 90 ? 9.463 -2.194 -0.867 1.00 93.56 90 LEU A O 1
ATOM 670 N N . SER A 1 91 ? 11.199 -3.299 0.040 1.00 90.44 91 SER A N 1
ATOM 671 C CA . SER A 1 91 ? 11.476 -4.106 -1.149 1.00 90.44 91 SER A CA 1
ATOM 672 C C . SER A 1 91 ? 10.613 -5.365 -1.131 1.00 90.44 91 SER A C 1
ATOM 674 O O . SER A 1 91 ? 10.674 -6.145 -0.180 1.00 90.44 91 SER A O 1
ATOM 676 N N . ILE A 1 92 ? 9.804 -5.553 -2.172 1.00 84.44 92 ILE A N 1
ATOM 677 C CA . ILE A 1 92 ? 9.021 -6.764 -2.411 1.00 84.44 92 ILE A CA 1
ATOM 678 C C . ILE A 1 92 ? 9.774 -7.574 -3.474 1.00 84.44 92 ILE A C 1
ATOM 680 O O . ILE A 1 92 ? 9.823 -7.154 -4.637 1.00 84.44 92 ILE A O 1
ATOM 684 N N . PRO A 1 93 ? 10.380 -8.719 -3.102 1.00 79.81 93 PRO A N 1
ATOM 685 C CA . PRO A 1 93 ? 11.211 -9.497 -4.011 1.00 79.81 93 PRO A CA 1
ATOM 686 C C . PRO A 1 93 ? 10.494 -9.828 -5.321 1.00 79.81 93 PRO A C 1
ATOM 688 O O . PRO A 1 93 ? 9.350 -10.277 -5.313 1.00 79.81 93 PRO A O 1
ATOM 691 N N . SER A 1 94 ? 11.191 -9.634 -6.442 1.00 79.44 94 SER A N 1
ATOM 692 C CA . SER A 1 94 ? 10.701 -9.925 -7.801 1.00 79.44 94 SER A CA 1
ATOM 693 C C . SER A 1 94 ? 9.457 -9.142 -8.243 1.00 79.44 94 SER A C 1
ATOM 695 O O . SER A 1 94 ? 8.880 -9.475 -9.275 1.00 79.44 94 SER A O 1
ATOM 697 N N . PHE A 1 95 ? 9.045 -8.114 -7.494 1.00 83.00 95 PHE A N 1
ATOM 698 C CA . PHE A 1 95 ? 7.871 -7.308 -7.820 1.00 83.00 95 PHE A CA 1
ATOM 699 C C . PHE A 1 95 ? 8.212 -5.820 -7.918 1.00 83.00 95 PHE A C 1
ATOM 701 O O . PHE A 1 95 ? 8.229 -5.267 -9.013 1.00 83.00 95 PHE A O 1
ATOM 708 N N . CYS A 1 96 ? 8.508 -5.158 -6.798 1.00 87.81 96 CYS A N 1
ATOM 709 C CA . CYS A 1 96 ? 8.744 -3.714 -6.776 1.00 87.81 96 CYS A CA 1
ATOM 710 C C . CYS A 1 96 ? 9.369 -3.253 -5.454 1.00 87.81 96 CYS A C 1
ATOM 712 O O . CYS A 1 96 ? 9.453 -4.009 -4.488 1.00 87.81 96 CYS A O 1
ATOM 714 N N . THR A 1 97 ? 9.690 -1.963 -5.367 1.00 91.69 97 THR A N 1
ATOM 715 C CA . THR A 1 97 ? 9.989 -1.297 -4.094 1.00 91.69 97 THR A CA 1
ATOM 716 C C . THR A 1 97 ? 8.910 -0.269 -3.792 1.00 91.69 97 THR A C 1
ATOM 718 O O . THR A 1 97 ? 8.750 0.688 -4.545 1.00 91.69 97 THR A O 1
ATOM 721 N N . LEU A 1 98 ? 8.211 -0.433 -2.670 1.00 94.25 98 LEU A N 1
ATOM 722 C CA . LEU A 1 98 ? 7.282 0.569 -2.159 1.00 94.25 98 LEU A CA 1
ATOM 723 C C . LEU A 1 98 ? 8.064 1.677 -1.455 1.00 94.25 98 LEU A C 1
ATOM 725 O O . LEU A 1 98 ? 8.859 1.407 -0.553 1.00 94.25 98 LEU A O 1
ATOM 729 N N . GLN A 1 99 ? 7.817 2.925 -1.841 1.00 94.19 99 GLN A N 1
ATOM 730 C CA . GLN A 1 99 ? 8.421 4.102 -1.217 1.00 94.19 99 GLN A CA 1
ATOM 731 C C . GLN A 1 99 ? 7.454 4.753 -0.228 1.00 94.19 99 GLN A C 1
ATOM 733 O O . GLN A 1 99 ? 6.241 4.770 -0.450 1.00 94.19 99 GLN A O 1
ATOM 738 N N . ASN A 1 100 ? 7.998 5.361 0.829 1.00 92.94 100 ASN A N 1
ATOM 739 C CA . ASN A 1 100 ? 7.230 6.084 1.850 1.00 92.94 100 ASN A CA 1
ATOM 740 C C . ASN A 1 100 ? 6.135 5.221 2.505 1.00 92.94 100 ASN A C 1
ATOM 742 O O . ASN A 1 100 ? 4.987 5.645 2.643 1.00 92.94 100 ASN A O 1
ATOM 746 N N . VAL A 1 101 ? 6.492 3.995 2.885 1.00 94.31 101 VAL A N 1
ATOM 747 C CA . VAL A 1 101 ? 5.640 3.107 3.677 1.00 94.31 101 VAL A CA 1
ATOM 748 C C . VAL A 1 101 ? 5.629 3.594 5.119 1.00 94.31 101 VAL A C 1
ATOM 750 O O . VAL A 1 101 ? 6.680 3.663 5.755 1.00 94.31 101 VAL A O 1
ATOM 753 N N . LEU A 1 102 ? 4.445 3.930 5.622 1.00 93.56 102 LEU A N 1
ATOM 754 C CA . LEU A 1 102 ? 4.236 4.423 6.976 1.00 93.56 102 LEU A CA 1
ATOM 755 C C . LEU A 1 102 ? 4.203 3.259 7.965 1.00 93.56 102 LEU A C 1
ATOM 757 O O . LEU A 1 102 ? 3.450 2.301 7.795 1.00 93.56 102 LEU A O 1
ATOM 761 N N . HIS A 1 103 ? 4.991 3.372 9.024 1.00 92.12 103 HIS A N 1
ATOM 762 C CA . HIS A 1 103 ? 4.978 2.451 10.145 1.00 92.12 103 HIS A CA 1
ATOM 763 C C . HIS A 1 103 ? 4.040 2.967 11.237 1.00 92.12 103 HIS A C 1
ATOM 765 O O . HIS A 1 103 ? 4.275 4.016 11.847 1.00 92.12 103 HIS A O 1
ATOM 771 N N . VAL A 1 104 ? 2.983 2.198 11.477 1.00 90.44 104 VAL A N 1
ATOM 772 C CA . VAL A 1 104 ? 1.910 2.505 12.419 1.00 90.44 104 VAL A CA 1
ATOM 773 C C . VAL A 1 104 ? 1.672 1.260 13.282 1.00 90.44 104 VAL A C 1
ATOM 775 O O . VAL A 1 104 ? 0.928 0.379 12.863 1.00 90.44 104 VAL A O 1
ATOM 778 N N . PRO A 1 105 ? 2.301 1.140 14.464 1.00 86.38 105 PRO A N 1
ATOM 779 C CA . PRO A 1 105 ? 2.328 -0.109 15.238 1.00 86.38 105 PRO A CA 1
ATOM 780 C C . PRO A 1 105 ? 0.955 -0.666 15.616 1.00 86.38 105 PRO A C 1
ATOM 782 O O . PRO A 1 105 ? 0.770 -1.880 15.660 1.00 86.38 105 PRO A O 1
ATOM 785 N N . ASP A 1 106 ? -0.018 0.214 15.865 1.00 83.69 106 ASP A N 1
ATOM 786 C CA . ASP A 1 106 ? -1.380 -0.188 16.240 1.00 83.69 106 ASP A CA 1
ATOM 787 C C . ASP A 1 106 ? -2.186 -0.723 15.043 1.00 83.69 106 ASP A C 1
ATOM 789 O O . ASP A 1 106 ? -3.310 -1.213 15.193 1.00 83.69 106 ASP A O 1
ATOM 793 N N . PHE A 1 107 ? -1.634 -0.612 13.832 1.00 82.12 107 PHE A N 1
ATOM 794 C CA . PHE A 1 107 ? -2.296 -0.995 12.600 1.00 82.12 107 PHE A CA 1
ATOM 795 C C . PHE A 1 107 ? -2.111 -2.496 12.335 1.00 82.12 107 PHE A C 1
ATOM 797 O O . PHE A 1 107 ? -1.011 -2.981 12.085 1.00 82.12 107 PHE A O 1
ATOM 804 N N . LYS A 1 108 ? -3.214 -3.251 12.378 1.00 81.00 108 LYS A N 1
ATOM 805 C CA . LYS A 1 108 ? -3.193 -4.728 12.351 1.00 81.00 108 LYS A CA 1
ATOM 806 C C . LYS A 1 108 ? -2.929 -5.360 10.980 1.00 81.00 108 LYS A C 1
ATOM 808 O O . LYS A 1 108 ? -2.690 -6.562 10.926 1.00 81.00 108 LYS A O 1
ATOM 813 N N . PHE A 1 109 ? -3.037 -4.590 9.901 1.00 84.88 109 PHE A N 1
ATOM 814 C CA . PHE A 1 109 ? -3.019 -5.089 8.525 1.00 84.88 109 PHE A CA 1
ATOM 815 C C . PHE A 1 109 ? -2.095 -4.256 7.639 1.00 84.88 109 PHE A C 1
ATOM 817 O O . PHE A 1 109 ? -2.098 -3.036 7.720 1.00 84.88 109 PHE A O 1
ATOM 824 N N . ASN A 1 110 ? -1.348 -4.869 6.728 1.00 89.94 110 ASN A N 1
ATOM 825 C CA . ASN A 1 110 ? -0.583 -4.073 5.771 1.00 89.94 110 ASN A CA 1
ATOM 826 C C . ASN A 1 110 ? -1.517 -3.534 4.679 1.00 89.94 110 ASN A C 1
ATOM 828 O O . ASN A 1 110 ? -2.298 -4.299 4.114 1.00 89.94 110 ASN A O 1
ATOM 832 N N . LEU A 1 111 ? -1.431 -2.241 4.364 1.00 92.44 111 LEU A N 1
ATOM 833 C CA . LEU A 1 111 ? -2.226 -1.607 3.310 1.00 92.44 111 LEU A CA 1
ATOM 834 C C . LEU A 1 111 ? -1.346 -1.123 2.170 1.00 92.44 111 LEU A C 1
ATOM 836 O O . LEU A 1 111 ? -0.441 -0.312 2.367 1.00 92.44 111 LEU A O 1
ATOM 840 N N . LEU A 1 112 ? -1.671 -1.550 0.954 1.00 93.88 112 LEU A N 1
ATOM 841 C CA . LEU A 1 112 ? -1.136 -0.992 -0.274 1.00 93.88 112 LEU A CA 1
ATOM 842 C C . LEU A 1 112 ? -2.140 0.027 -0.814 1.00 93.88 112 LEU A C 1
ATOM 844 O O . LEU A 1 112 ? -3.186 -0.349 -1.336 1.00 93.88 112 LEU A O 1
ATOM 848 N N . SER A 1 113 ? -1.812 1.318 -0.721 1.00 95.00 113 SER A N 1
ATOM 849 C CA . SER A 1 113 ? -2.560 2.350 -1.440 1.00 95.00 113 SER A CA 1
ATOM 850 C C . SER A 1 113 ? -2.432 2.129 -2.943 1.00 95.00 113 SER A C 1
ATOM 852 O O . SER A 1 113 ? -1.360 2.333 -3.518 1.00 95.00 113 SER A O 1
ATOM 854 N N . ILE A 1 114 ? -3.533 1.727 -3.581 1.00 95.44 114 ILE A N 1
ATOM 855 C CA . ILE A 1 114 ? -3.577 1.499 -5.031 1.00 95.44 114 ILE A CA 1
ATOM 856 C C . ILE A 1 114 ? -3.231 2.794 -5.758 1.00 95.44 114 ILE A C 1
ATOM 858 O O . ILE A 1 114 ? -2.374 2.801 -6.632 1.00 95.44 114 ILE A O 1
ATOM 862 N N . SER A 1 115 ? -3.867 3.899 -5.358 1.00 94.88 11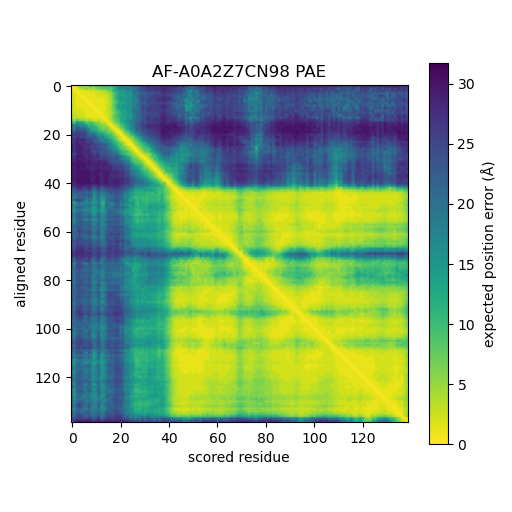5 SER A N 1
ATOM 863 C CA . SER A 1 115 ? -3.714 5.188 -6.035 1.00 94.88 115 SER A CA 1
ATOM 864 C C . SER A 1 115 ? -2.283 5.722 -5.974 1.00 94.88 115 SER A C 1
ATOM 866 O O . SER A 1 115 ? -1.822 6.342 -6.934 1.00 94.88 115 SER A O 1
ATOM 868 N N . LYS A 1 116 ? -1.575 5.483 -4.864 1.00 95.25 116 LYS A N 1
ATOM 869 C CA . LYS A 1 116 ? -0.159 5.817 -4.730 1.00 95.25 116 LYS A CA 1
ATOM 870 C C . LYS A 1 116 ? 0.704 4.894 -5.585 1.00 95.25 116 LYS A C 1
ATOM 872 O O . LYS A 1 116 ? 1.517 5.388 -6.358 1.00 95.25 116 LYS A O 1
ATOM 877 N N . PHE A 1 117 ? 0.473 3.584 -5.507 1.00 95.19 117 PHE A N 1
ATOM 878 C CA . PHE A 1 117 ? 1.232 2.591 -6.263 1.00 95.19 117 PHE A CA 1
ATOM 879 C C . PHE A 1 117 ? 1.185 2.845 -7.772 1.00 95.19 117 PHE A C 1
ATOM 881 O O . PHE A 1 117 ? 2.222 2.946 -8.421 1.00 95.19 117 PHE A O 1
ATOM 888 N N . THR A 1 118 ? -0.017 3.011 -8.327 1.00 95.12 118 THR A N 1
ATOM 889 C CA . THR A 1 118 ? -0.221 3.214 -9.768 1.00 95.12 118 THR A CA 1
ATOM 890 C C . T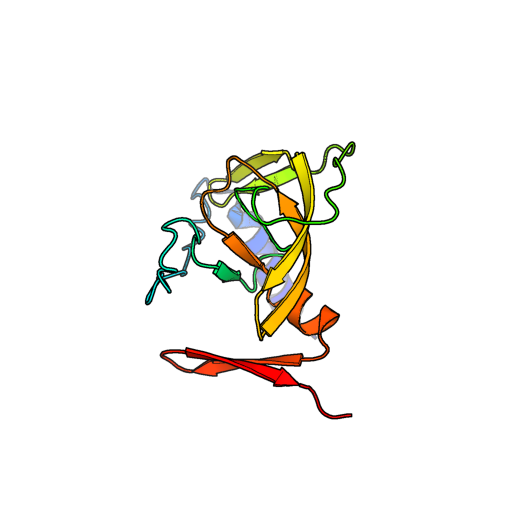HR A 1 118 ? 0.435 4.495 -10.278 1.00 95.12 118 THR A C 1
ATOM 892 O O . THR A 1 118 ? 0.930 4.532 -11.401 1.00 95.12 118 THR A O 1
ATOM 895 N N . LYS A 1 119 ? 0.483 5.547 -9.446 1.00 94.56 119 LYS A N 1
ATOM 896 C CA . LYS A 1 119 ? 1.179 6.802 -9.773 1.00 94.56 119 LYS A CA 1
ATOM 897 C C . LYS A 1 119 ? 2.693 6.630 -9.743 1.00 94.56 119 LYS A C 1
ATOM 899 O O . LYS A 1 119 ? 3.357 7.044 -10.687 1.00 94.56 119 LYS A O 1
ATOM 904 N N . ASP A 1 120 ? 3.216 6.018 -8.683 1.00 94.56 120 ASP A N 1
ATOM 905 C CA . ASP A 1 120 ? 4.658 5.858 -8.476 1.00 94.56 120 ASP A CA 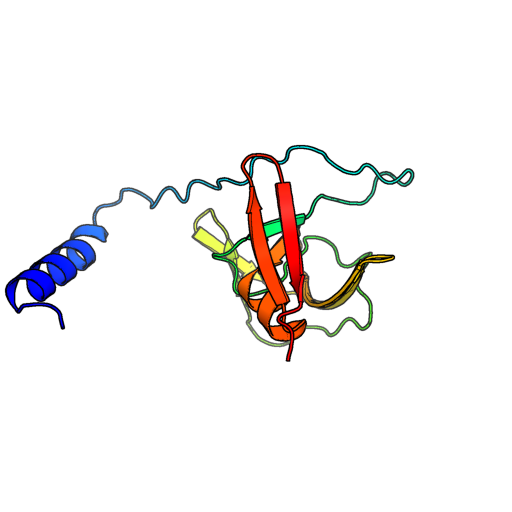1
ATOM 906 C C . ASP A 1 120 ? 5.280 4.914 -9.525 1.00 94.56 120 ASP A C 1
ATOM 908 O O . ASP A 1 120 ? 6.407 5.139 -9.963 1.00 94.56 120 ASP A O 1
ATOM 912 N N . HIS A 1 121 ? 4.534 3.897 -9.971 1.00 91.88 121 HIS A N 1
ATOM 913 C CA . HIS A 1 121 ? 4.995 2.892 -10.936 1.00 91.88 121 HIS A CA 1
ATOM 914 C C . HIS A 1 121 ? 4.482 3.092 -12.371 1.00 91.88 121 HIS A C 1
ATOM 916 O O . HIS A 1 121 ? 4.800 2.282 -13.235 1.00 91.88 121 HIS A O 1
ATOM 922 N N . HIS A 1 122 ? 3.720 4.156 -12.655 1.00 93.19 122 HIS A N 1
ATOM 923 C CA . HIS A 1 122 ? 3.143 4.419 -13.984 1.00 93.19 122 HIS A CA 1
ATOM 924 C C . HIS A 1 122 ? 2.374 3.210 -14.561 1.00 93.19 122 HIS A C 1
ATOM 926 O O . HIS A 1 122 ? 2.498 2.828 -15.730 1.00 93.19 122 HIS A O 1
ATOM 932 N N . CYS A 1 123 ? 1.558 2.591 -13.715 1.00 94.06 123 CYS A N 1
ATOM 933 C CA . CYS A 1 123 ? 0.782 1.413 -14.064 1.00 94.06 123 CYS A CA 1
ATOM 934 C C . CYS A 1 123 ? -0.703 1.625 -13.764 1.00 94.06 123 CYS A C 1
ATOM 936 O O . CYS A 1 123 ? -1.112 2.579 -13.105 1.00 94.06 123 CYS A O 1
ATOM 938 N N . SER A 1 124 ? -1.522 0.723 -14.276 1.00 94.88 124 SER A N 1
ATOM 939 C CA . SER A 1 124 ? -2.935 0.581 -13.947 1.00 94.88 124 SER A CA 1
ATOM 940 C C . SER A 1 124 ? -3.140 -0.717 -13.176 1.00 94.88 124 SER A C 1
ATOM 942 O O . SER A 1 124 ? -2.288 -1.602 -13.215 1.00 94.88 124 SER A O 1
ATOM 944 N N . VAL A 1 125 ? -4.260 -0.838 -12.470 1.00 94.31 125 VAL A N 1
ATOM 945 C CA . VAL A 1 125 ? -4.686 -2.103 -11.867 1.00 94.31 125 VAL A CA 1
ATOM 946 C C . VAL A 1 125 ? -5.948 -2.587 -12.570 1.00 94.31 125 VAL A C 1
ATOM 948 O O . VAL A 1 125 ? -6.877 -1.808 -12.786 1.00 94.31 125 VAL A O 1
ATOM 951 N N . VAL A 1 126 ? -5.980 -3.869 -12.924 1.00 94.38 126 VAL A N 1
ATOM 952 C CA . VAL A 1 126 ? -7.154 -4.527 -13.504 1.00 94.38 126 VAL A CA 1
ATOM 953 C C . VAL A 1 126 ? -7.657 -5.569 -12.517 1.00 94.38 126 VAL A C 1
ATOM 955 O O . VAL A 1 126 ? -6.892 -6.424 -12.070 1.00 94.38 126 VAL A O 1
ATOM 958 N N . PHE A 1 127 ? -8.942 -5.487 -12.177 1.00 94.81 127 PHE A N 1
ATOM 959 C CA . PHE A 1 127 ? -9.604 -6.412 -11.262 1.00 94.81 127 PHE A CA 1
ATOM 960 C C . PHE A 1 127 ? -10.415 -7.456 -12.028 1.00 94.81 127 PHE A C 1
ATOM 962 O O . PHE A 1 127 ? -11.208 -7.128 -12.908 1.00 94.81 127 PHE A O 1
ATOM 969 N N . TYR A 1 128 ? -10.236 -8.707 -11.630 1.00 92.56 128 TYR A N 1
ATOM 970 C CA . TYR A 1 128 ? -11.044 -9.867 -11.983 1.00 92.56 128 TYR A CA 1
ATOM 971 C C . TYR A 1 128 ? -11.731 -10.381 -10.707 1.00 92.56 128 TYR A C 1
ATOM 973 O O . TYR A 1 128 ? -11.344 -9.974 -9.610 1.00 92.56 128 TYR A O 1
ATOM 981 N N . PRO A 1 129 ? -12.737 -11.268 -10.808 1.00 93.19 129 PRO A N 1
ATOM 982 C CA . PRO A 1 129 ? -13.447 -11.775 -9.631 1.00 93.19 129 PRO A CA 1
ATOM 983 C C . PRO A 1 129 ? -12.534 -12.375 -8.551 1.00 93.19 129 PRO A C 1
ATOM 985 O O . PRO A 1 129 ? -12.775 -12.156 -7.368 1.00 93.19 129 PRO A O 1
ATOM 988 N N . ASP A 1 130 ? -11.465 -13.066 -8.960 1.00 92.19 130 ASP A N 1
ATOM 989 C CA . ASP A 1 130 ? -10.607 -13.832 -8.044 1.00 92.19 130 ASP A CA 1
ATOM 990 C C . ASP A 1 130 ? -9.188 -13.263 -7.894 1.00 92.19 130 ASP A C 1
ATOM 992 O O . ASP A 1 130 ? -8.418 -13.717 -7.047 1.00 92.19 130 ASP A O 1
ATOM 996 N N . PHE A 1 131 ? -8.799 -12.299 -8.730 1.00 87.50 131 PHE A N 1
ATOM 997 C CA . PHE A 1 131 ? -7.447 -11.746 -8.725 1.00 87.50 131 PHE A CA 1
ATOM 998 C C . PHE A 1 131 ? -7.398 -10.345 -9.325 1.00 87.50 131 PHE A C 1
ATOM 1000 O O . PHE A 1 131 ? -8.342 -9.855 -9.939 1.00 87.50 131 PHE A O 1
ATOM 1007 N N . CYS A 1 132 ? -6.249 -9.703 -9.184 1.00 92.62 132 CYS A N 1
ATOM 1008 C CA . CYS A 1 132 ? -5.928 -8.491 -9.913 1.00 92.62 132 CYS A CA 1
ATOM 1009 C C . CYS A 1 132 ? -4.486 -8.561 -10.405 1.00 92.62 132 CYS A C 1
ATOM 1011 O O . CYS A 1 132 ? -3.683 -9.348 -9.898 1.00 92.62 132 CYS A O 1
ATOM 1013 N N . PHE A 1 133 ? -4.155 -7.733 -11.385 1.00 91.62 133 PHE A N 1
ATOM 1014 C CA . PHE A 1 133 ? -2.768 -7.497 -11.759 1.00 91.62 133 PHE A CA 1
ATOM 1015 C C . PHE A 1 133 ? -2.532 -6.022 -12.038 1.00 91.62 133 PHE A C 1
ATOM 1017 O O . PHE A 1 133 ? -3.447 -5.279 -12.404 1.00 91.62 133 PHE A O 1
ATOM 1024 N N . PHE A 1 134 ? -1.279 -5.618 -11.867 1.00 92.12 134 PHE A N 1
ATOM 1025 C CA . PHE A 1 134 ? -0.803 -4.312 -12.284 1.00 92.12 134 PHE A CA 1
ATOM 1026 C C . PHE A 1 134 ? -0.250 -4.414 -13.701 1.00 92.1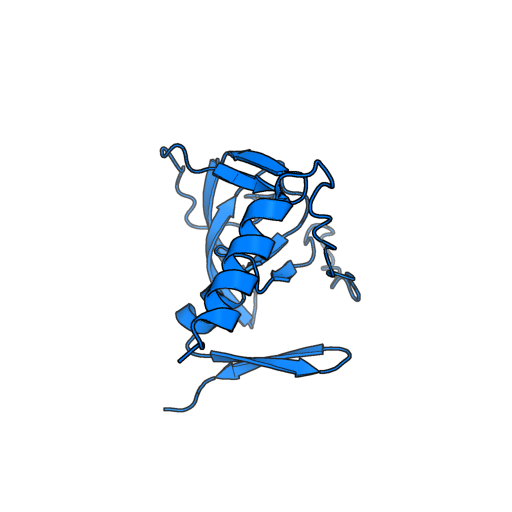2 134 PHE A C 1
ATOM 1028 O O . PHE A 1 134 ? 0.500 -5.338 -14.009 1.00 92.12 134 PHE A O 1
ATOM 1035 N N . GLN A 1 135 ? -0.637 -3.478 -14.559 1.00 92.94 135 GLN A N 1
ATOM 1036 C CA . GLN A 1 135 ? -0.211 -3.419 -15.950 1.00 92.94 135 GLN A CA 1
ATOM 1037 C C . GLN A 1 135 ? 0.388 -2.053 -16.244 1.00 92.94 135 GLN A C 1
ATOM 1039 O O . GLN A 1 135 ? -0.273 -1.031 -16.037 1.00 92.94 135 GLN A O 1
ATOM 1044 N N . ASP A 1 136 ? 1.616 -2.044 -16.754 1.00 92.19 136 ASP A N 1
ATOM 1045 C CA . ASP A 1 136 ? 2.281 -0.825 -17.202 1.00 92.19 136 ASP A CA 1
ATOM 1046 C C . ASP A 1 136 ? 1.427 -0.100 -18.239 1.00 92.19 136 ASP A C 1
ATOM 1048 O O . ASP A 1 136 ? 0.917 -0.692 -19.196 1.00 92.19 136 ASP A O 1
ATOM 1052 N N . ILE A 1 137 ? 1.283 1.207 -18.052 1.00 91.69 137 ILE A N 1
ATOM 1053 C CA . ILE A 1 137 ? 0.637 2.055 -19.044 1.00 91.69 137 ILE A CA 1
ATOM 1054 C C . ILE A 1 137 ? 1.709 2.341 -20.098 1.00 91.69 137 ILE A C 1
ATOM 1056 O O . ILE A 1 137 ? 2.619 3.137 -19.850 1.00 91.69 137 ILE A O 1
ATOM 1060 N N . LEU A 1 138 ? 1.642 1.631 -21.231 1.00 76.56 138 LEU A N 1
ATOM 1061 C CA . LEU A 1 138 ? 2.547 1.825 -22.369 1.00 76.56 138 LEU A CA 1
ATOM 1062 C C . LEU A 1 138 ? 2.587 3.313 -22.753 1.00 76.56 138 LEU A C 1
ATOM 1064 O O . LEU A 1 138 ? 1.542 3.965 -22.825 1.00 76.56 138 LEU A O 1
ATOM 1068 N N . LYS A 1 139 ? 3.797 3.830 -22.973 1.00 60.62 139 LYS A N 1
ATOM 1069 C CA . LYS A 1 139 ? 4.017 5.147 -23.581 1.00 60.62 139 LYS A CA 1
ATOM 1070 C C . LYS A 1 139 ? 3.945 5.060 -25.097 1.00 60.62 139 LYS A C 1
ATOM 1072 O O . LYS A 1 139 ? 4.431 4.042 -25.637 1.00 60.62 139 LYS A O 1
#